Protein AF-A0A374NUX9-F1 (afdb_monomer_lite)

Secondary structure (DSSP, 8-state):
--HHHHHHHTTSS-----SSHHHHHHHHHHHTT--HHHHHHHTT--TTTHHHHHHHHHH------S-S--

Structure (mmCIF, N/CA/C/O backbone):
data_AF-A0A374NUX9-F1
#
_entry.id   AF-A0A374NUX9-F1
#
loop_
_atom_site.group_PDB
_atom_site.id
_atom_site.type_symbol
_atom_site.label_atom_id
_atom_site.label_alt_id
_atom_site.label_comp_id
_atom_site.label_asym_id
_atom_site.label_entity_id
_atom_site.label_seq_id
_atom_site.pdbx_PDB_ins_code
_atom_site.Cartn_x
_atom_site.Cartn_y
_atom_site.Cartn_z
_atom_site.occupancy
_atom_site.B_iso_or_equiv
_atom_site.auth_seq_id
_atom_site.auth_comp_id
_atom_site.auth_asym_id
_atom_site.auth_atom_id
_atom_site.pdbx_PDB_model_num
ATOM 1 N N . MET A 1 1 ? -15.927 -18.158 17.299 1.00 48.78 1 MET A N 1
ATOM 2 C CA . MET A 1 1 ? -14.986 -17.451 16.403 1.00 48.78 1 MET A CA 1
ATOM 3 C C . MET A 1 1 ? -15.812 -16.599 15.451 1.00 48.78 1 MET A C 1
ATOM 5 O O . MET A 1 1 ? -16.103 -17.013 14.339 1.00 48.78 1 MET A O 1
ATOM 9 N N . ASP A 1 2 ? -16.287 -15.455 15.947 1.00 64.25 2 ASP A N 1
ATOM 10 C CA . ASP A 1 2 ? -17.189 -14.563 15.210 1.00 64.25 2 ASP A CA 1
ATOM 11 C C . ASP A 1 2 ? -16.374 -13.564 14.395 1.00 64.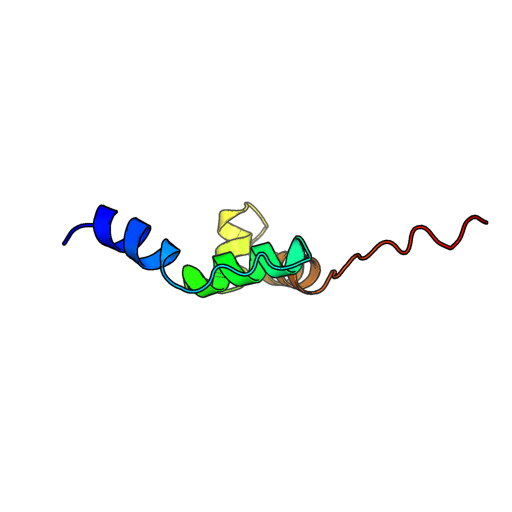25 2 ASP A C 1
ATOM 13 O O . ASP A 1 2 ? -15.897 -12.552 14.913 1.00 64.25 2 ASP A O 1
ATOM 17 N N . TRP A 1 3 ? -16.247 -13.827 13.102 1.00 54.66 3 TRP A N 1
ATOM 18 C CA . TRP A 1 3 ? -15.685 -12.881 12.138 1.00 54.66 3 TRP A CA 1
ATOM 19 C C . TRP A 1 3 ? -16.437 -11.532 12.152 1.00 54.66 3 TRP A C 1
ATOM 21 O O . TRP A 1 3 ? -15.835 -10.478 11.953 1.00 54.66 3 TRP A O 1
ATOM 31 N N . ILE A 1 4 ? -17.729 -11.542 12.506 1.00 60.41 4 ILE A N 1
ATOM 32 C CA . ILE A 1 4 ? -18.558 -10.342 12.690 1.00 60.41 4 ILE A CA 1
ATOM 33 C C . ILE A 1 4 ? -18.067 -9.497 13.876 1.00 60.41 4 ILE A C 1
ATOM 35 O O . ILE A 1 4 ? -17.981 -8.274 13.762 1.00 60.41 4 ILE A O 1
ATOM 39 N N . LYS A 1 5 ? -17.667 -10.123 14.993 1.00 59.69 5 LYS A N 1
ATOM 40 C CA . LYS A 1 5 ? -17.110 -9.397 16.146 1.00 59.69 5 LYS A CA 1
ATOM 41 C C . LYS A 1 5 ? -15.779 -8.731 15.800 1.00 59.69 5 LYS A C 1
ATOM 43 O O . LYS A 1 5 ? -15.587 -7.592 16.198 1.00 59.69 5 LYS A O 1
ATOM 48 N N . GLN A 1 6 ? -14.917 -9.353 14.988 1.00 54.81 6 GLN A N 1
ATOM 49 C CA . GLN A 1 6 ? -13.669 -8.716 14.522 1.00 54.81 6 GLN A CA 1
ATOM 50 C C . GLN A 1 6 ? -13.914 -7.463 13.666 1.00 54.81 6 GLN A C 1
ATOM 52 O O . GLN A 1 6 ? -13.190 -6.476 13.800 1.00 54.81 6 GLN A O 1
ATOM 57 N N . ILE A 1 7 ? -14.951 -7.468 12.820 1.00 55.75 7 ILE A N 1
ATOM 58 C CA . ILE A 1 7 ? -15.336 -6.294 12.018 1.00 55.75 7 ILE A CA 1
ATOM 59 C C . ILE A 1 7 ? -15.839 -5.154 12.918 1.00 55.75 7 ILE A C 1
ATOM 61 O O . ILE A 1 7 ? -15.534 -3.986 12.668 1.00 55.75 7 ILE A O 1
ATOM 65 N N . ILE A 1 8 ? -16.594 -5.488 13.969 1.00 60.19 8 ILE A N 1
ATOM 66 C CA . ILE A 1 8 ? -17.159 -4.519 14.916 1.00 60.19 8 ILE A CA 1
ATOM 67 C C . ILE A 1 8 ? -16.081 -3.966 15.864 1.00 60.19 8 ILE A C 1
ATOM 69 O O . ILE A 1 8 ? -16.021 -2.754 16.063 1.00 60.19 8 ILE A O 1
ATOM 73 N N . GLU A 1 9 ? -15.190 -4.811 16.392 1.00 57.62 9 GLU A N 1
ATOM 74 C CA . GLU A 1 9 ? -14.077 -4.410 17.270 1.00 57.62 9 GLU A CA 1
ATOM 75 C C . GLU A 1 9 ? -13.127 -3.432 16.552 1.00 57.62 9 GLU A C 1
ATOM 77 O O . GLU A 1 9 ? -12.704 -2.432 17.126 1.00 57.62 9 GLU A O 1
ATOM 82 N N . CYS A 1 10 ? -12.887 -3.630 15.248 1.00 52.84 10 CYS A N 1
ATOM 83 C CA . CYS A 1 10 ? -12.065 -2.734 14.426 1.00 52.84 10 CYS A CA 1
ATOM 84 C C . CYS A 1 10 ? -12.619 -1.294 14.334 1.00 52.84 10 CYS A C 1
ATOM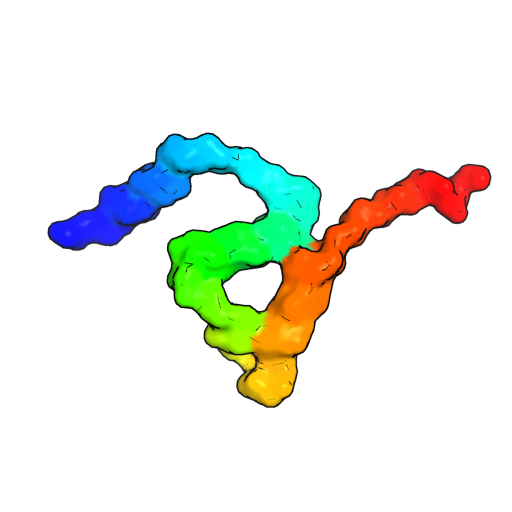 86 O O . CYS A 1 10 ? -11.861 -0.363 14.061 1.00 52.84 10 CYS A O 1
ATOM 88 N N . LYS A 1 11 ? -13.922 -1.071 14.569 1.00 56.38 11 LYS A N 1
ATOM 89 C CA . LYS A 1 11 ? -14.535 0.272 14.550 1.00 56.38 11 LYS A CA 1
ATOM 90 C C . LYS A 1 11 ? -14.417 1.037 15.877 1.00 56.38 11 LYS A C 1
ATOM 92 O O . LYS A 1 11 ? -14.675 2.238 15.870 1.00 56.38 11 LYS A O 1
ATOM 97 N N . LYS A 1 12 ? -14.045 0.387 16.989 1.00 53.31 12 LYS A N 1
ATOM 98 C CA . LYS A 1 12 ? -14.055 0.994 18.337 1.00 53.31 12 LYS A CA 1
ATOM 99 C C . LYS A 1 12 ? -12.833 1.852 18.676 1.00 53.31 12 LYS A C 1
ATOM 101 O O . LYS A 1 12 ? -12.934 2.708 19.549 1.00 53.31 12 LYS A O 1
ATOM 106 N N . GLU A 1 13 ? -11.704 1.689 17.993 1.00 51.66 13 GLU A N 1
ATOM 107 C CA . GLU A 1 13 ? -10.559 2.582 18.191 1.00 51.66 13 GLU A CA 1
ATOM 108 C C . GLU A 1 13 ? -10.764 3.889 17.424 1.00 51.66 13 GLU A C 1
ATOM 110 O O . GLU A 1 13 ? -10.819 3.866 16.198 1.00 51.66 13 GLU A O 1
ATOM 115 N N . ASN A 1 14 ? -10.874 5.007 18.155 1.00 55.53 14 ASN A N 1
ATOM 116 C CA . ASN A 1 14 ? -10.772 6.409 17.716 1.00 55.53 14 ASN A CA 1
ATOM 117 C C . ASN A 1 14 ? -10.391 6.580 16.227 1.00 55.53 14 ASN A C 1
ATOM 119 O O . ASN A 1 14 ? -9.229 6.799 15.862 1.00 55.53 14 ASN A O 1
ATOM 123 N N . TRP A 1 15 ? -11.377 6.426 15.335 1.00 55.56 15 TRP A N 1
ATOM 124 C CA . TRP A 1 15 ? -11.156 6.410 13.891 1.00 55.56 15 TRP A CA 1
ATOM 125 C C . TRP A 1 15 ? -10.947 7.837 13.387 1.00 55.56 15 TRP A C 1
ATOM 127 O O . TRP A 1 15 ? -11.805 8.433 12.743 1.00 55.56 15 TRP A O 1
ATOM 137 N N . VAL A 1 16 ? -9.760 8.389 13.633 1.00 60.50 16 VAL A N 1
ATOM 138 C CA . VAL A 1 16 ? -9.324 9.605 12.951 1.00 60.50 16 VAL A CA 1
ATOM 139 C C . VAL A 1 16 ? -9.104 9.232 11.487 1.00 60.50 16 VAL A C 1
ATOM 141 O O . VAL A 1 16 ? -8.258 8.381 11.171 1.00 60.50 16 VAL A O 1
ATOM 144 N N . SER A 1 17 ? -9.923 9.804 10.597 1.00 60.09 17 SER A N 1
ATOM 145 C CA . SER A 1 17 ? -9.770 9.630 9.152 1.00 60.09 17 SER A CA 1
ATOM 146 C C . SER A 1 17 ? -8.403 10.181 8.756 1.00 60.09 17 SER A C 1
ATOM 148 O O . SER A 1 17 ? -8.166 11.377 8.927 1.00 60.09 17 SER A O 1
ATOM 150 N N . PRO A 1 18 ? -7.508 9.358 8.191 1.00 66.81 18 PRO A N 1
ATOM 151 C CA . PRO A 1 18 ? -6.256 9.869 7.669 1.00 66.81 18 PRO A CA 1
ATOM 152 C C . PRO A 1 18 ? -6.543 10.921 6.591 1.00 66.81 18 PRO A C 1
ATOM 154 O O . PRO A 1 18 ? -7.390 10.707 5.718 1.00 66.81 18 PRO A O 1
ATOM 157 N N . GLY A 1 19 ? -5.890 12.080 6.698 1.00 77.19 19 GLY A N 1
ATOM 158 C CA . GLY A 1 19 ? -6.213 13.269 5.905 1.00 77.19 19 GLY A CA 1
ATOM 159 C C . GLY A 1 19 ? -5.974 13.094 4.403 1.00 77.19 19 GLY A C 1
ATOM 160 O O . GLY A 1 19 ? -6.630 13.756 3.604 1.00 77.19 19 GLY A O 1
ATOM 161 N N . SER A 1 20 ? -5.084 12.179 4.001 1.00 84.94 20 SER A N 1
ATOM 162 C CA . SER A 1 20 ? -4.817 11.859 2.593 1.00 84.94 20 SER A CA 1
ATOM 163 C C . SER A 1 20 ? -5.196 10.422 2.220 1.00 84.94 20 SER A C 1
ATOM 165 O O . SER A 1 20 ? -5.204 9.511 3.052 1.00 84.94 20 SER A O 1
ATOM 167 N N . LEU A 1 21 ? -5.467 10.198 0.928 1.00 84.19 21 LEU A N 1
ATOM 168 C CA . LEU A 1 21 ? -5.716 8.863 0.375 1.00 84.19 21 LEU A CA 1
ATOM 169 C C . LEU A 1 21 ? -4.550 7.900 0.659 1.00 84.19 21 LEU A C 1
ATOM 171 O O . LEU A 1 21 ? -4.784 6.763 1.059 1.00 84.19 21 LEU A O 1
ATOM 175 N N . GLY A 1 22 ? -3.306 8.371 0.532 1.00 89.06 22 GLY A N 1
ATOM 176 C CA . GLY A 1 22 ? -2.115 7.578 0.845 1.00 89.06 22 GLY A CA 1
ATOM 177 C C . GLY A 1 22 ? -2.092 7.087 2.290 1.00 89.06 22 GLY A C 1
ATOM 178 O O . GLY A 1 22 ? -1.820 5.917 2.556 1.00 89.06 22 GLY A O 1
ATOM 179 N N . GLN A 1 23 ? -2.471 7.948 3.237 1.00 88.50 23 GLN A N 1
ATOM 180 C CA . GLN A 1 23 ? -2.554 7.550 4.639 1.00 88.50 23 GLN A CA 1
ATOM 181 C C . GLN A 1 23 ? -3.730 6.590 4.908 1.00 88.50 23 GLN A C 1
ATOM 183 O O . GLN A 1 23 ? -3.607 5.713 5.763 1.00 88.50 23 GLN A O 1
ATOM 188 N N . LYS A 1 24 ? -4.849 6.706 4.174 1.00 88.62 24 LYS A N 1
ATOM 189 C CA . LYS A 1 24 ? -5.968 5.742 4.238 1.00 88.62 24 LYS A CA 1
ATOM 190 C C . LYS A 1 24 ? -5.534 4.353 3.774 1.00 88.62 24 LYS A C 1
ATOM 192 O O . LYS A 1 24 ? -5.793 3.378 4.477 1.00 88.62 24 LYS A O 1
ATOM 197 N N . ILE A 1 25 ? -4.817 4.279 2.652 1.00 90.38 25 ILE A N 1
ATOM 198 C CA . ILE A 1 25 ? -4.241 3.033 2.125 1.00 90.38 25 ILE A CA 1
ATOM 199 C C . ILE A 1 25 ? -3.301 2.410 3.164 1.00 90.38 25 ILE A C 1
ATOM 201 O O . ILE A 1 25 ? -3.488 1.251 3.537 1.00 90.38 25 ILE A O 1
ATOM 205 N N . LYS A 1 26 ? -2.379 3.204 3.727 1.00 91.06 26 LYS A N 1
ATOM 206 C CA . LYS A 1 26 ? -1.458 2.749 4.780 1.00 91.06 26 LYS A CA 1
ATOM 207 C C . LYS A 1 26 ? -2.192 2.213 6.008 1.00 91.06 26 LYS A C 1
ATOM 209 O O . LYS A 1 26 ? -1.831 1.158 6.523 1.00 91.06 26 LYS A O 1
ATOM 214 N N . LYS A 1 27 ? -3.234 2.908 6.476 1.00 89.50 27 LYS A N 1
ATOM 215 C CA . LYS A 1 27 ? -4.017 2.483 7.646 1.00 89.50 27 LYS A CA 1
ATOM 216 C C . LYS A 1 27 ? -4.705 1.140 7.396 1.00 89.50 27 LYS A C 1
ATOM 218 O O . LYS A 1 27 ? -4.552 0.236 8.208 1.00 89.50 27 LYS A O 1
ATOM 223 N N . ILE A 1 28 ? -5.395 0.977 6.264 1.00 89.69 28 ILE A N 1
ATOM 224 C CA . ILE A 1 28 ? -6.058 -0.289 5.902 1.00 89.69 28 ILE A CA 1
ATOM 225 C C . ILE A 1 28 ? -5.037 -1.425 5.785 1.00 89.69 28 ILE A C 1
ATOM 227 O O . ILE A 1 28 ? -5.277 -2.519 6.296 1.00 89.69 28 ILE A O 1
ATOM 231 N N . ARG A 1 29 ? -3.883 -1.157 5.163 1.00 93.81 29 ARG A N 1
ATOM 232 C CA . ARG A 1 29 ? -2.802 -2.134 5.018 1.00 93.81 29 ARG A CA 1
ATOM 233 C C . ARG A 1 29 ? -2.306 -2.641 6.371 1.00 93.81 29 ARG A C 1
ATOM 235 O O . ARG A 1 29 ? -2.220 -3.848 6.576 1.00 93.81 29 ARG A O 1
ATOM 242 N N . MET A 1 30 ? -2.009 -1.722 7.289 1.00 91.50 30 MET A N 1
ATOM 243 C CA . MET A 1 30 ? -1.518 -2.048 8.630 1.00 91.50 30 MET A CA 1
ATOM 244 C C . MET A 1 30 ? -2.581 -2.766 9.470 1.00 91.50 30 MET A C 1
ATOM 246 O O . MET A 1 30 ? -2.260 -3.751 10.126 1.00 91.50 30 MET A O 1
ATOM 250 N N . LEU A 1 31 ? -3.847 -2.334 9.393 1.00 90.56 31 LEU A N 1
ATOM 251 C CA . LEU A 1 31 ? -4.975 -2.987 10.072 1.00 90.56 31 LEU A CA 1
ATOM 252 C C . LEU A 1 31 ? -5.134 -4.453 9.651 1.00 90.56 31 LEU A C 1
ATOM 254 O O . LEU A 1 31 ? -5.428 -5.306 10.482 1.00 90.56 31 LEU A O 1
ATOM 258 N N . ARG A 1 32 ? -4.910 -4.752 8.367 1.00 89.81 32 ARG A N 1
ATOM 259 C CA . ARG A 1 32 ? -4.974 -6.116 7.820 1.00 89.81 32 ARG A CA 1
ATOM 260 C C . ARG A 1 32 ? -3.638 -6.86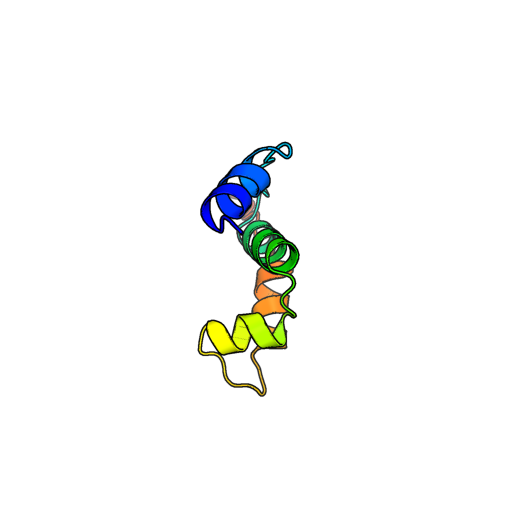5 7.853 1.00 89.81 32 ARG A C 1
ATOM 262 O O . ARG A 1 32 ? -3.583 -7.999 7.398 1.00 89.81 32 ARG A O 1
ATOM 269 N N . LYS A 1 33 ? -2.584 -6.247 8.400 1.00 94.12 33 LYS A N 1
ATOM 270 C CA . LYS A 1 33 ? -1.221 -6.796 8.507 1.00 94.12 33 LYS A CA 1
ATOM 271 C C . LYS A 1 33 ? -0.608 -7.241 7.171 1.00 94.12 33 LYS A C 1
ATOM 273 O O . LYS A 1 33 ? 0.164 -8.190 7.139 1.00 94.12 33 LYS A O 1
ATOM 278 N N . TYR A 1 34 ? -0.907 -6.527 6.086 1.00 94.88 34 TYR A N 1
ATOM 279 C CA . TYR A 1 34 ? -0.277 -6.778 4.789 1.00 94.88 34 TYR A CA 1
ATOM 280 C C . TYR A 1 34 ? 1.029 -5.992 4.618 1.00 94.88 34 TYR A C 1
ATOM 282 O O . TY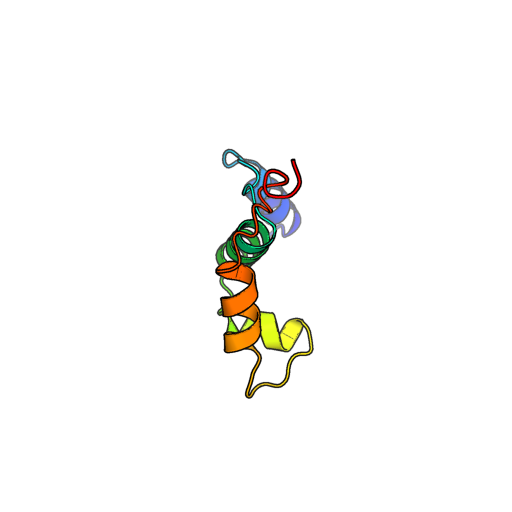R A 1 34 ? 1.175 -4.836 5.042 1.00 94.88 34 TYR A O 1
ATOM 290 N N . THR A 1 35 ? 1.979 -6.588 3.912 1.00 96.81 35 THR A N 1
ATOM 291 C CA . THR A 1 35 ? 3.119 -5.874 3.334 1.00 96.81 35 THR A CA 1
ATOM 292 C C . THR A 1 35 ? 2.669 -5.025 2.140 1.00 96.81 35 THR A C 1
ATOM 294 O O . THR A 1 35 ? 1.586 -5.209 1.577 1.00 96.81 35 THR A O 1
ATOM 297 N N . GLN A 1 36 ? 3.495 -4.056 1.730 1.00 96.75 36 GLN A N 1
ATOM 298 C CA . GLN A 1 36 ? 3.219 -3.261 0.525 1.00 96.75 36 GLN A CA 1
ATOM 299 C C . GLN A 1 36 ? 3.173 -4.145 -0.732 1.00 96.75 36 GLN A C 1
ATOM 301 O O . GLN A 1 36 ? 2.344 -3.922 -1.610 1.00 96.75 36 GLN A O 1
ATOM 306 N N . LYS A 1 37 ? 4.018 -5.183 -0.777 1.00 97.38 37 LYS A N 1
ATOM 307 C CA . LYS A 1 37 ? 4.068 -6.188 -1.844 1.00 97.38 37 LYS A CA 1
ATOM 308 C C . LYS A 1 37 ? 2.753 -6.958 -1.951 1.00 97.38 37 LYS A C 1
ATOM 310 O O . LYS A 1 37 ? 2.149 -6.975 -3.017 1.00 97.38 37 LYS A O 1
ATOM 315 N N . GLU A 1 38 ? 2.297 -7.554 -0.849 1.00 96.94 38 GLU A N 1
ATOM 316 C CA . GLU A 1 38 ? 1.072 -8.365 -0.815 1.00 96.94 38 GLU A CA 1
ATOM 317 C C . GLU A 1 38 ? -0.149 -7.537 -1.200 1.00 96.94 38 GLU A C 1
ATOM 319 O O . GLU A 1 38 ? -0.912 -7.938 -2.077 1.00 96.94 38 GLU A O 1
ATOM 324 N N . LEU A 1 39 ? -0.289 -6.339 -0.619 1.00 95.50 39 LEU A N 1
ATOM 325 C CA . LEU A 1 39 ? -1.379 -5.439 -0.979 1.00 95.50 39 LEU A CA 1
ATOM 326 C C . LEU A 1 39 ? -1.336 -5.074 -2.469 1.00 95.50 39 LEU A C 1
ATOM 328 O O . LEU A 1 39 ? -2.370 -5.076 -3.130 1.00 95.50 39 LEU A O 1
ATOM 332 N N . GLY A 1 40 ? -0.152 -4.779 -3.011 1.00 96.31 40 GLY A N 1
ATOM 333 C CA . GLY A 1 40 ? -0.007 -4.408 -4.414 1.00 96.31 40 GLY A CA 1
ATOM 334 C C . GLY A 1 40 ? -0.349 -5.548 -5.374 1.00 96.31 40 GLY A C 1
ATOM 335 O O . GLY A 1 40 ? -1.011 -5.308 -6.382 1.00 96.31 40 GLY A O 1
ATOM 336 N N . VAL A 1 41 ? 0.027 -6.785 -5.040 1.00 97.25 41 VAL A N 1
ATOM 337 C CA . VAL A 1 41 ? -0.346 -7.978 -5.818 1.00 97.25 41 VAL A CA 1
ATOM 338 C C . VAL A 1 41 ? -1.857 -8.209 -5.768 1.00 97.25 41 VAL A C 1
ATOM 340 O O . VAL A 1 41 ? -2.465 -8.442 -6.807 1.00 97.25 41 VAL A O 1
ATOM 343 N N . MET A 1 42 ? -2.492 -8.064 -4.598 1.00 94.62 42 MET A N 1
ATOM 344 C CA . MET A 1 42 ? -3.955 -8.152 -4.467 1.00 94.62 42 MET A CA 1
ATOM 345 C C . MET A 1 42 ? -4.687 -7.075 -5.282 1.00 94.62 42 MET A C 1
ATOM 347 O O . MET A 1 42 ? -5.792 -7.309 -5.762 1.00 94.62 42 MET A O 1
ATOM 351 N N . CYS A 1 43 ? -4.073 -5.903 -5.462 1.00 91.00 43 CYS A N 1
ATOM 352 C CA . CYS A 1 43 ? -4.576 -4.842 -6.336 1.00 91.00 43 CYS A CA 1
ATOM 353 C C . CYS A 1 43 ? -4.317 -5.091 -7.835 1.00 91.00 43 CYS A C 1
ATOM 355 O O . CYS A 1 43 ? -4.680 -4.245 -8.650 1.00 91.00 43 CYS A O 1
ATOM 357 N N . GLY A 1 44 ? -3.692 -6.213 -8.210 1.00 95.12 44 GLY A N 1
ATOM 358 C CA . GLY A 1 44 ? -3.412 -6.575 -9.601 1.00 95.12 44 GLY A CA 1
ATOM 359 C C . GLY A 1 44 ? -2.121 -5.981 -10.170 1.00 95.12 44 GLY A C 1
ATOM 360 O O . GLY A 1 44 ? -1.906 -6.032 -11.380 1.00 95.12 44 GLY A O 1
ATOM 361 N N . PHE A 1 45 ? -1.242 -5.412 -9.338 1.00 95.19 45 PHE A N 1
ATOM 362 C CA . PHE A 1 45 ? 0.079 -4.996 -9.806 1.00 95.19 45 PHE A CA 1
ATOM 363 C C . PHE A 1 45 ? 0.998 -6.196 -10.021 1.00 95.19 45 PHE A C 1
ATOM 365 O O . PHE A 1 45 ? 0.912 -7.209 -9.325 1.00 95.19 45 PHE A O 1
ATOM 372 N N . SER A 1 46 ? 1.933 -6.052 -10.963 1.00 96.19 46 SER A N 1
ATOM 373 C CA . SER A 1 46 ? 2.955 -7.070 -11.188 1.00 96.19 46 SER A CA 1
ATOM 374 C C . SER A 1 46 ? 3.754 -7.302 -9.909 1.00 96.19 46 SER A C 1
ATOM 376 O O . SER A 1 46 ? 4.114 -6.350 -9.213 1.00 96.19 46 SER A O 1
ATOM 378 N N . PHE A 1 47 ? 4.107 -8.557 -9.632 1.00 95.75 47 PHE A N 1
ATOM 379 C CA . PHE A 1 47 ? 4.916 -8.896 -8.461 1.00 95.75 47 PHE A CA 1
ATOM 380 C C . PHE A 1 47 ? 6.209 -8.067 -8.400 1.00 95.75 47 PHE A C 1
ATOM 382 O O . PHE A 1 47 ? 6.609 -7.622 -7.331 1.00 95.75 47 PHE A O 1
ATOM 389 N N . SER A 1 48 ? 6.828 -7.786 -9.550 1.00 96.88 48 SER A N 1
ATOM 390 C CA . SER A 1 48 ? 8.044 -6.973 -9.664 1.00 96.88 48 SER A CA 1
ATOM 391 C C . SER A 1 48 ? 7.886 -5.501 -9.262 1.00 96.88 48 SER A C 1
ATOM 393 O O . SER A 1 48 ? 8.884 -4.883 -8.913 1.00 96.88 48 SER A O 1
ATOM 395 N N . SER A 1 49 ? 6.675 -4.932 -9.311 1.00 95.88 49 SER A N 1
ATOM 396 C CA . SER A 1 49 ? 6.440 -3.495 -9.071 1.00 95.88 49 SER A CA 1
ATOM 397 C C . SER A 1 49 ? 5.390 -3.186 -7.998 1.00 95.88 49 SER A C 1
ATOM 399 O O . SER A 1 49 ? 5.145 -2.016 -7.692 1.00 95.88 49 SER A O 1
ATOM 401 N N . ALA A 1 50 ? 4.764 -4.216 -7.429 1.00 96.12 50 ALA A N 1
ATOM 402 C CA . ALA A 1 50 ? 3.656 -4.102 -6.489 1.00 96.12 50 ALA A CA 1
ATOM 403 C C . ALA A 1 50 ? 3.994 -3.245 -5.260 1.00 96.12 50 ALA A C 1
ATOM 405 O O . ALA A 1 50 ? 3.255 -2.321 -4.923 1.00 96.12 50 ALA A O 1
ATOM 406 N N . ASP A 1 51 ? 5.133 -3.509 -4.626 1.00 95.81 51 ASP A N 1
ATOM 407 C CA . ASP A 1 51 ? 5.600 -2.797 -3.439 1.00 95.81 51 ASP A CA 1
ATOM 408 C C . ASP A 1 51 ? 5.901 -1.321 -3.732 1.00 95.81 51 ASP A C 1
ATOM 410 O O . ASP A 1 51 ? 5.398 -0.442 -3.029 1.00 95.81 51 ASP A O 1
ATOM 414 N N . VAL A 1 52 ? 6.626 -1.037 -4.821 1.00 95.62 52 VAL A N 1
ATOM 415 C CA . VAL A 1 52 ? 6.969 0.329 -5.245 1.00 95.62 52 VAL A CA 1
ATOM 416 C C . VAL A 1 52 ? 5.711 1.164 -5.490 1.00 95.62 52 VAL A C 1
ATOM 418 O O . VAL A 1 52 ? 5.629 2.307 -5.035 1.00 95.62 52 VAL A O 1
ATOM 421 N N . ARG A 1 53 ? 4.702 0.599 -6.167 1.00 93.69 53 ARG A N 1
ATOM 422 C CA . ARG A 1 53 ? 3.439 1.300 -6.452 1.00 93.69 53 ARG A CA 1
ATOM 423 C C . ARG A 1 53 ? 2.689 1.647 -5.171 1.00 93.69 53 ARG A C 1
ATOM 425 O O . ARG A 1 53 ? 2.292 2.798 -4.997 1.00 93.69 53 ARG A O 1
ATOM 432 N N . ILE A 1 54 ? 2.544 0.697 -4.246 1.00 94.81 54 ILE A N 1
ATOM 433 C CA . ILE A 1 54 ? 1.900 0.963 -2.951 1.00 94.81 54 ILE A CA 1
ATOM 434 C C . ILE A 1 54 ? 2.694 2.002 -2.149 1.00 94.81 54 ILE A C 1
ATOM 436 O O . ILE A 1 54 ? 2.098 2.947 -1.633 1.00 94.81 54 ILE A O 1
ATOM 440 N N . ALA A 1 55 ? 4.025 1.906 -2.104 1.00 94.44 55 ALA A N 1
ATOM 441 C CA . ALA A 1 55 ? 4.870 2.876 -1.408 1.00 94.44 55 ALA A CA 1
ATOM 442 C C . ALA A 1 55 ? 4.715 4.303 -1.958 1.00 94.44 55 ALA A C 1
ATOM 444 O O . ALA A 1 55 ? 4.636 5.261 -1.185 1.00 94.44 55 ALA A O 1
ATOM 445 N N . GLN A 1 56 ? 4.610 4.458 -3.281 1.00 91.56 56 GLN A N 1
ATOM 446 C CA . GLN A 1 56 ? 4.351 5.752 -3.916 1.00 91.56 56 GLN A CA 1
ATOM 447 C C . GLN A 1 56 ? 2.991 6.330 -3.519 1.00 91.56 56 GLN A C 1
ATOM 449 O O . GLN A 1 56 ? 2.904 7.529 -3.246 1.00 91.56 56 GLN A O 1
ATOM 454 N N . TYR A 1 57 ? 1.934 5.514 -3.460 1.00 91.31 57 TYR A N 1
ATOM 455 C CA . TYR A 1 57 ? 0.623 5.974 -2.996 1.00 91.31 57 TYR A CA 1
ATOM 456 C C . TYR A 1 57 ? 0.650 6.370 -1.520 1.00 91.31 57 TYR A C 1
ATOM 458 O O . TYR A 1 57 ? 0.152 7.438 -1.177 1.00 91.31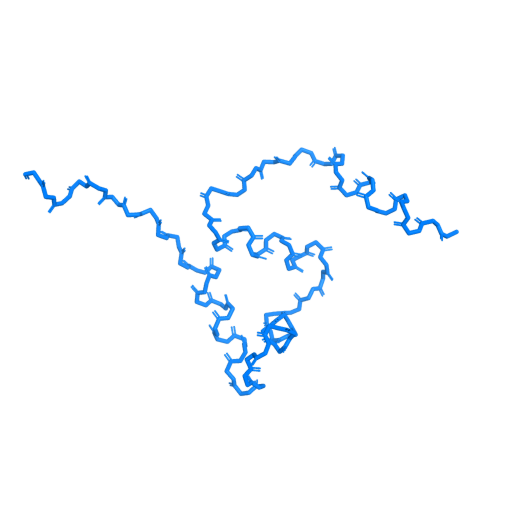 57 TYR A O 1
ATOM 466 N N . GLU A 1 58 ? 1.275 5.563 -0.658 1.00 90.75 58 GLU A N 1
ATOM 467 C CA . GLU A 1 58 ? 1.381 5.844 0.781 1.00 90.75 58 GLU A CA 1
ATOM 468 C C . GLU A 1 58 ? 2.207 7.099 1.086 1.00 90.75 58 GLU A C 1
ATOM 470 O O . GLU A 1 58 ? 1.911 7.811 2.046 1.00 90.75 58 GLU A O 1
ATOM 475 N N . LYS A 1 59 ? 3.225 7.384 0.264 1.00 85.94 59 LYS A N 1
ATOM 476 C CA . LYS A 1 59 ? 4.091 8.563 0.391 1.00 85.94 59 LYS A CA 1
ATOM 477 C C . LYS A 1 59 ? 3.479 9.822 -0.229 1.00 85.94 59 LYS A C 1
ATOM 479 O O . LYS A 1 59 ? 3.807 10.926 0.203 1.00 85.94 59 LYS A O 1
ATOM 484 N N . ASN A 1 60 ? 2.599 9.686 -1.225 1.00 70.75 60 ASN A N 1
ATOM 485 C CA . ASN A 1 60 ? 1.958 10.821 -1.888 1.00 70.75 60 ASN A CA 1
ATOM 486 C C . ASN A 1 60 ? 0.915 11.493 -0.980 1.00 70.75 60 ASN A C 1
ATOM 488 O O . ASN A 1 60 ? -0.297 11.311 -1.101 1.00 70.75 60 ASN A O 1
ATOM 492 N N . SER A 1 61 ? 1.400 12.370 -0.109 1.00 58.41 61 SER A N 1
ATOM 493 C CA . SER A 1 61 ? 0.614 13.389 0.580 1.00 58.41 61 SER A CA 1
ATOM 494 C C . SER A 1 61 ? 0.304 14.536 -0.382 1.00 58.41 61 SER A C 1
ATOM 496 O O . SER A 1 61 ? 0.771 15.654 -0.184 1.00 58.41 61 SER A O 1
ATOM 498 N N . LYS A 1 62 ? -0.463 14.300 -1.455 1.00 55.94 62 LYS A N 1
ATOM 499 C CA . LYS A 1 62 ? -0.971 15.417 -2.268 1.00 55.94 62 LYS A CA 1
ATOM 500 C C . LYS A 1 62 ? -2.044 16.175 -1.473 1.00 55.94 62 LYS A C 1
ATOM 502 O O . LYS A 1 62 ? -3.232 16.020 -1.731 1.00 55.94 62 LYS A O 1
ATOM 507 N N . ARG A 1 63 ? -1.622 17.050 -0.551 1.00 47.91 63 ARG A N 1
ATOM 508 C CA . ARG A 1 63 ? -2.254 18.370 -0.456 1.00 47.91 63 ARG A CA 1
ATOM 509 C C . ARG A 1 63 ? -1.850 19.085 -1.738 1.00 47.91 63 ARG A C 1
ATOM 511 O O . ARG A 1 63 ? -0.713 19.525 -1.872 1.00 47.91 63 ARG A O 1
ATOM 518 N N . LYS A 1 64 ? -2.745 19.134 -2.724 1.00 45.25 64 LYS A N 1
ATOM 519 C CA . LYS A 1 64 ? -2.629 20.172 -3.745 1.00 45.25 64 LYS A CA 1
ATOM 520 C C . LYS A 1 64 ? -2.913 21.478 -3.005 1.00 45.25 64 LYS A C 1
ATOM 522 O O . LYS A 1 64 ? -4.068 21.727 -2.682 1.00 45.25 64 LYS A O 1
ATOM 527 N N . ASN A 1 65 ? -1.878 22.254 -2.682 1.00 42.09 65 ASN A N 1
ATOM 528 C CA . ASN A 1 65 ? -2.075 23.671 -2.396 1.00 42.09 65 ASN A CA 1
ATOM 529 C C . ASN A 1 65 ? -2.718 24.254 -3.653 1.00 42.09 65 ASN A C 1
ATOM 531 O O . ASN A 1 65 ? -2.070 24.374 -4.693 1.00 42.09 65 ASN A O 1
ATOM 535 N N . LEU A 1 66 ? -4.011 24.540 -3.565 1.00 46.66 66 LEU A N 1
ATOM 536 C CA . LEU A 1 66 ? -4.800 25.256 -4.563 1.00 46.66 66 LEU A CA 1
ATOM 537 C C . LEU A 1 66 ? -4.472 26.764 -4.492 1.00 46.66 66 LEU A C 1
ATOM 539 O O . LEU A 1 66 ? -5.351 27.604 -4.553 1.00 46.66 66 LEU A O 1
ATOM 543 N N . GLU A 1 67 ? -3.189 27.091 -4.326 1.00 50.75 67 GLU A N 1
ATOM 544 C CA 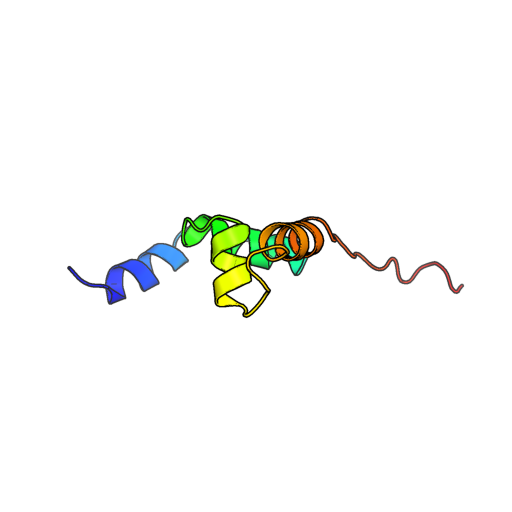. GLU A 1 67 ? -2.673 28.429 -4.001 1.00 50.75 67 GLU A CA 1
ATOM 545 C C . GLU A 1 67 ? -1.438 28.761 -4.857 1.00 50.75 67 GLU A C 1
ATOM 547 O O . GLU A 1 67 ? -0.486 29.398 -4.421 1.00 50.75 67 GLU A O 1
ATOM 552 N N . ARG A 1 68 ? -1.399 28.254 -6.096 1.00 48.62 68 ARG A N 1
ATOM 553 C CA . ARG A 1 68 ? -0.344 28.605 -7.065 1.00 48.62 68 ARG A CA 1
ATOM 554 C C . ARG A 1 68 ? -0.878 29.110 -8.405 1.00 48.62 68 ARG A C 1
ATOM 556 O O . ARG A 1 68 ? -0.157 29.088 -9.393 1.00 48.62 68 ARG A O 1
ATOM 563 N N . TYR A 1 69 ? -2.131 29.559 -8.405 1.00 46.12 69 TYR A N 1
ATOM 564 C CA . TYR A 1 69 ? -2.781 30.264 -9.510 1.00 46.12 69 TYR A CA 1
ATOM 565 C C . TYR A 1 69 ? -3.657 31.399 -8.953 1.00 46.12 69 TYR A C 1
ATOM 567 O O . TYR A 1 69 ? -4.870 31.396 -9.147 1.00 46.12 69 TYR A O 1
ATOM 575 N N . VAL A 1 70 ? -3.040 32.322 -8.211 1.00 46.38 70 VAL A N 1
ATOM 576 C CA . VAL A 1 70 ? -3.564 33.674 -7.956 1.00 46.38 70 VAL A CA 1
ATOM 577 C C . VAL A 1 70 ? -2.431 34.648 -8.227 1.00 46.38 70 VAL A C 1
ATOM 579 O O . VAL A 1 70 ? -1.299 34.317 -7.801 1.00 46.38 70 VAL A O 1
#

InterPro domains:
  IPR001387 Cro/C1-type, helix-turn-helix domain [cd00093] (22-68)
  IPR010982 Lambda repressor-like, DNA-binding domain superfamily [G3DSA:1.10.260.40] (20-69)
  IPR010982 Lambda repressor-like, DNA-binding domain superfamily [SSF47413] (20-67)

pLDDT: mean 76.9, std 19.39, range [42.09, 97.38]

Foldseek 3Di:
DDPVVVVVVVPPPPPDPDPAPLCVLVVVCVSVVHAQLRVQVVVVHDSVCSNVVNVCSNPPPPPPPPPPPD

Radius of gyration: 15.54 Å; chains: 1; bounding box: 27×51×30 Å

Sequence (70 aa):
MDWIKQIIECKKENWVSPGSLGQKIKKIRMLRKYTQKELGVMCGFSFSSADVRIAQYEKNSKRKNLERYV

Organism: NCBI:txid39488